Protein AF-A0A7G2JXM9-F1 (afdb_monomer_lite)

Secondary structure (DSSP, 8-state):
-HHHHS-HHIIIIIHHHHHHS-GGGHHHHGGGHHHHHHIIIIIHHHHHHHT--SHHHHHHHHHHHHHHHHHHHHHHHHIIIIIHHHHHHHHHHHHHHHHTHHHHH---HHHHHHHHHHHHHHHHHHHHHHHHHS-GGGTSSSSSSS-SS---

InterPro domains:
  IPR001734 Sodium/solute symporter [PF00474] (4-135)
  IPR001734 Sodium/solute symporter [PS50283] (1-152)
  IPR038377 Sodium/glucose symporter superfamily [G3DSA:1.20.1730.10] (1-135)

Radius of gyration: 21.11 Å; chains: 1; bounding box: 54×41×51 Å

Sequence (152 aa):
MALTSLSTEQLIGVNAVSYKGNFSVIAWTVPTVIPLCFLALYMLPKYLRNGYTTVPEFFESRFDRQTRLIMSTLFLVFYLFIVIPTALYTGAIAFNKIFNLETAFGLSYGAAITYTVIAIAVVGAIYAIFTGLMPSSHGIIKNGEKGGIGEI

Organism: NCBI:txid456482

Structure (mmCIF, N/CA/C/O backbone):
data_AF-A0A7G2JXM9-F1
#
_entry.id   AF-A0A7G2JXM9-F1
#
loop_
_atom_site.group_PDB
_atom_site.id
_atom_site.type_symbol
_atom_site.label_atom_id
_atom_site.label_alt_id
_atom_site.label_comp_id
_atom_site.label_asym_id
_atom_site.label_entity_id
_atom_site.label_seq_id
_atom_site.pdbx_PDB_ins_code
_atom_site.Cartn_x
_atom_site.Cartn_y
_atom_site.Cartn_z
_atom_site.occupancy
_atom_site.B_iso_or_equiv
_atom_site.auth_seq_id
_atom_site.auth_comp_id
_atom_site.auth_asym_id
_atom_site.auth_atom_id
_atom_site.pdbx_PDB_model_num
ATOM 1 N N . MET A 1 1 ? -9.448 -13.413 4.188 1.00 41.78 1 MET A N 1
ATOM 2 C CA . MET A 1 1 ? -8.422 -12.348 4.290 1.00 41.78 1 MET A CA 1
ATOM 3 C C . MET A 1 1 ? -7.009 -12.822 3.926 1.00 41.78 1 MET A C 1
ATOM 5 O O . MET A 1 1 ? -6.263 -12.014 3.400 1.00 41.78 1 MET A O 1
ATOM 9 N N . ALA A 1 2 ? -6.649 -14.103 4.114 1.00 30.98 2 ALA A N 1
ATOM 10 C CA . ALA A 1 2 ? -5.324 -14.628 3.739 1.00 30.98 2 ALA A CA 1
ATOM 11 C C . ALA A 1 2 ? -5.047 -14.665 2.215 1.00 30.98 2 ALA A C 1
ATOM 13 O O . ALA A 1 2 ? -3.917 -14.439 1.798 1.00 30.98 2 ALA A O 1
ATOM 14 N N . LEU A 1 3 ? -6.072 -14.884 1.375 1.00 30.11 3 LEU A N 1
ATOM 15 C CA . LEU A 1 3 ? -5.917 -14.871 -0.091 1.00 30.11 3 LEU A CA 1
ATOM 16 C C . LEU A 1 3 ? -5.751 -13.458 -0.684 1.00 30.11 3 LEU A C 1
ATOM 18 O O . LEU A 1 3 ? -5.246 -13.321 -1.788 1.00 30.11 3 LEU A O 1
ATOM 22 N N . THR A 1 4 ? -6.174 -12.414 0.037 1.00 45.34 4 THR A N 1
ATOM 23 C CA . THR A 1 4 ? -6.079 -11.006 -0.394 1.00 45.34 4 THR A CA 1
ATOM 24 C C . THR A 1 4 ? -4.880 -10.277 0.207 1.00 45.34 4 THR A C 1
ATOM 26 O O . THR A 1 4 ? -4.467 -9.255 -0.325 1.00 45.34 4 THR A O 1
ATOM 29 N N . SER A 1 5 ? -4.327 -10.763 1.325 1.00 51.78 5 SER A N 1
ATOM 30 C CA . SER A 1 5 ? -3.151 -10.155 1.963 1.00 51.78 5 SER A CA 1
ATOM 31 C C . SER A 1 5 ? -1.845 -10.490 1.243 1.00 51.78 5 SER A C 1
ATOM 33 O O . SER A 1 5 ? -0.904 -9.709 1.310 1.00 51.78 5 SER A O 1
ATOM 35 N N . LEU A 1 6 ? -1.799 -11.604 0.506 1.00 54.50 6 LEU A N 1
ATOM 36 C CA . LEU A 1 6 ? -0.730 -11.900 -0.449 1.00 54.50 6 LEU A CA 1
ATOM 37 C C . LEU A 1 6 ? -1.042 -11.218 -1.785 1.00 54.50 6 LEU A C 1
ATOM 39 O O . LEU A 1 6 ? -1.394 -11.863 -2.769 1.00 54.50 6 LEU A O 1
ATOM 43 N N . SER A 1 7 ? -0.953 -9.890 -1.802 1.00 66.88 7 SER A N 1
ATOM 44 C CA . SER A 1 7 ? -1.022 -9.133 -3.052 1.00 66.88 7 SER A CA 1
ATOM 45 C C . SER A 1 7 ? 0.159 -9.500 -3.961 1.00 66.88 7 SER A C 1
ATOM 47 O O . SER A 1 7 ? 1.234 -9.882 -3.486 1.00 66.88 7 SER A O 1
ATOM 49 N N . THR A 1 8 ? -0.011 -9.326 -5.273 1.00 58.66 8 THR A N 1
ATOM 50 C CA . THR A 1 8 ? 1.049 -9.389 -6.294 1.00 58.66 8 THR A CA 1
ATOM 51 C C . THR A 1 8 ? 2.292 -8.586 -5.877 1.00 58.66 8 THR A C 1
ATOM 53 O O . THR A 1 8 ? 3.419 -9.005 -6.135 1.00 58.66 8 THR A O 1
ATOM 56 N N . GLU A 1 9 ? 2.103 -7.489 -5.141 1.00 64.38 9 GLU A N 1
ATOM 57 C CA . GLU A 1 9 ? 3.173 -6.660 -4.571 1.00 64.38 9 GLU A CA 1
ATOM 58 C C . GLU A 1 9 ? 3.994 -7.398 -3.509 1.00 64.38 9 GLU A C 1
ATOM 60 O O . GLU A 1 9 ? 5.219 -7.305 -3.501 1.00 64.38 9 GLU A O 1
ATOM 65 N N . GLN A 1 10 ? 3.345 -8.156 -2.620 1.00 68.31 10 GLN A N 1
ATOM 66 C CA . GLN A 1 10 ? 4.057 -8.965 -1.635 1.00 68.31 10 GLN A CA 1
ATOM 67 C C . GLN A 1 10 ? 4.716 -10.172 -2.300 1.00 68.31 10 GLN A C 1
ATOM 69 O O . GLN A 1 10 ? 5.872 -10.472 -2.013 1.00 68.31 10 GLN A O 1
ATOM 74 N N . LEU A 1 11 ? 4.026 -10.822 -3.239 1.00 67.12 11 LEU A N 1
ATOM 75 C CA . LEU A 1 11 ? 4.558 -11.989 -3.936 1.00 67.12 11 LEU A CA 1
ATOM 76 C C . LEU A 1 11 ? 5.781 -11.651 -4.797 1.00 67.12 11 LEU A C 1
ATOM 78 O O . LEU A 1 11 ? 6.754 -12.391 -4.771 1.00 67.12 11 LEU A O 1
ATOM 82 N N . ILE A 1 12 ? 5.779 -10.557 -5.555 1.00 68.44 12 ILE A N 1
ATOM 83 C CA . ILE A 1 12 ? 6.920 -10.216 -6.420 1.00 68.44 12 ILE A CA 1
ATOM 84 C C . ILE A 1 12 ? 7.904 -9.289 -5.705 1.00 68.44 12 ILE A C 1
ATOM 86 O O . ILE A 1 12 ? 9.112 -9.460 -5.850 1.00 68.44 12 ILE A O 1
ATOM 90 N N . GLY A 1 13 ? 7.423 -8.335 -4.907 1.00 69.56 13 GLY A N 1
ATOM 91 C CA . GLY A 1 13 ? 8.260 -7.344 -4.232 1.00 69.56 13 GLY A CA 1
ATOM 92 C C . GLY A 1 13 ? 9.105 -7.939 -3.109 1.00 69.56 13 GLY A C 1
ATOM 93 O O . GLY A 1 13 ? 10.324 -7.773 -3.118 1.00 69.56 13 GLY A O 1
ATOM 94 N N . VAL A 1 14 ? 8.497 -8.688 -2.181 1.00 73.31 14 VAL A N 1
ATOM 95 C CA . VAL A 1 14 ? 9.230 -9.290 -1.049 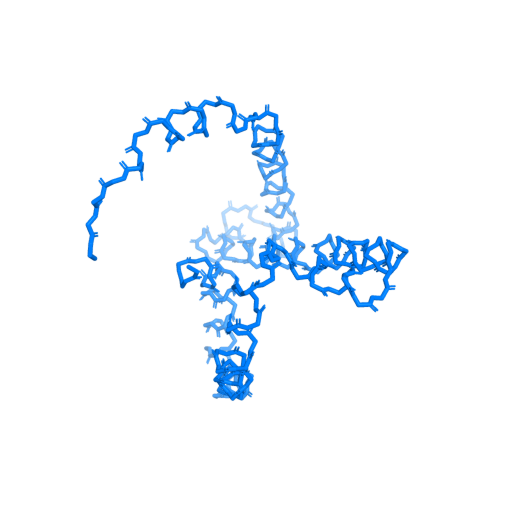1.00 73.31 14 VAL A CA 1
ATOM 96 C C . VAL A 1 14 ? 10.210 -10.353 -1.549 1.00 73.31 14 VAL A C 1
ATOM 98 O O . VAL A 1 14 ? 11.365 -10.347 -1.131 1.00 73.31 14 VAL A O 1
ATOM 101 N N . ASN A 1 15 ? 9.813 -11.188 -2.517 1.00 73.94 15 ASN A N 1
ATOM 102 C CA . ASN A 1 15 ? 10.714 -12.180 -3.114 1.00 73.94 15 ASN A CA 1
ATOM 103 C C . ASN A 1 15 ? 11.855 -11.536 -3.921 1.00 73.94 15 ASN A C 1
ATOM 105 O O . ASN A 1 15 ? 12.994 -11.990 -3.831 1.00 73.94 15 ASN A O 1
ATOM 109 N N . ALA A 1 16 ? 11.606 -10.450 -4.665 1.00 69.75 16 ALA A N 1
ATOM 110 C CA . ALA A 1 16 ? 12.670 -9.740 -5.381 1.00 69.75 16 ALA A CA 1
ATOM 111 C C . ALA A 1 16 ? 13.678 -9.076 -4.429 1.00 69.75 16 ALA A C 1
ATOM 113 O O . ALA A 1 16 ? 14.877 -9.068 -4.721 1.00 69.75 16 ALA A O 1
ATOM 114 N N . VAL A 1 17 ? 13.209 -8.533 -3.301 1.00 72.44 17 VAL A N 1
ATOM 115 C CA . VAL A 1 17 ? 14.069 -7.925 -2.274 1.00 72.44 17 VAL A CA 1
ATOM 116 C C . VAL A 1 17 ? 14.853 -8.994 -1.510 1.00 72.44 17 VAL A C 1
ATOM 118 O O . VAL A 1 17 ? 16.050 -8.811 -1.308 1.00 72.44 17 VAL A O 1
ATOM 121 N N . SER A 1 18 ? 14.247 -10.137 -1.176 1.00 72.12 18 SER A N 1
ATOM 122 C CA . SER A 1 18 ? 14.948 -11.288 -0.580 1.00 72.12 18 SER A CA 1
ATOM 123 C C . SER A 1 18 ? 15.958 -11.948 -1.513 1.00 72.12 18 SER A C 1
ATOM 125 O O . SER A 1 18 ? 16.939 -12.513 -1.048 1.00 72.12 18 SER A O 1
ATOM 127 N N . TYR A 1 19 ? 15.740 -11.898 -2.828 1.00 68.75 19 TYR A N 1
ATOM 128 C CA . TYR A 1 19 ? 16.690 -12.459 -3.790 1.00 68.75 19 TYR A CA 1
ATOM 129 C C . TYR A 1 19 ? 17.919 -11.559 -3.985 1.00 68.75 19 TYR A C 1
ATOM 131 O O . TYR A 1 19 ? 19.012 -12.044 -4.261 1.00 68.75 19 TYR A O 1
ATOM 139 N N . LYS A 1 20 ? 17.750 -10.235 -3.851 1.00 69.62 20 LYS A N 1
ATOM 140 C CA . LYS A 1 20 ? 18.847 -9.258 -3.969 1.00 69.62 20 LYS A CA 1
ATOM 141 C C . LYS A 1 20 ? 19.526 -8.914 -2.639 1.00 69.62 20 LYS A C 1
ATOM 143 O O . LYS A 1 20 ? 20.635 -8.389 -2.667 1.00 69.62 20 LYS A O 1
ATOM 148 N N . GLY A 1 21 ? 18.880 -9.152 -1.499 1.00 65.00 21 GLY A N 1
ATOM 149 C CA . GLY A 1 21 ? 19.350 -8.740 -0.177 1.00 65.00 21 GLY A CA 1
ATOM 150 C C . GLY A 1 21 ? 19.152 -9.807 0.901 1.00 65.00 21 GLY A C 1
ATOM 151 O O . GLY A 1 21 ? 18.392 -10.750 0.736 1.00 65.00 21 GLY A O 1
ATOM 152 N N . ASN A 1 22 ? 19.859 -9.637 2.023 1.00 69.62 22 ASN A N 1
ATOM 153 C CA . ASN A 1 22 ? 19.824 -10.521 3.194 1.00 69.62 22 ASN A CA 1
ATOM 154 C C . ASN A 1 22 ? 18.402 -10.736 3.762 1.00 69.62 22 ASN A C 1
ATOM 156 O O . ASN A 1 22 ? 17.471 -9.990 3.459 1.00 69.62 22 ASN A O 1
ATOM 160 N N . PHE A 1 23 ? 18.265 -11.683 4.700 1.00 72.56 23 PHE A N 1
ATOM 161 C CA . PHE A 1 23 ? 17.043 -11.992 5.470 1.00 72.56 23 PHE A CA 1
ATOM 162 C C . PHE A 1 23 ? 16.399 -10.805 6.238 1.00 72.56 23 PHE A C 1
ATOM 164 O O . PHE A 1 23 ? 15.410 -10.997 6.943 1.00 72.56 23 PHE A O 1
ATOM 171 N N . SER A 1 24 ? 16.883 -9.567 6.081 1.00 78.00 24 SER A N 1
ATOM 172 C CA . SER A 1 24 ? 16.339 -8.349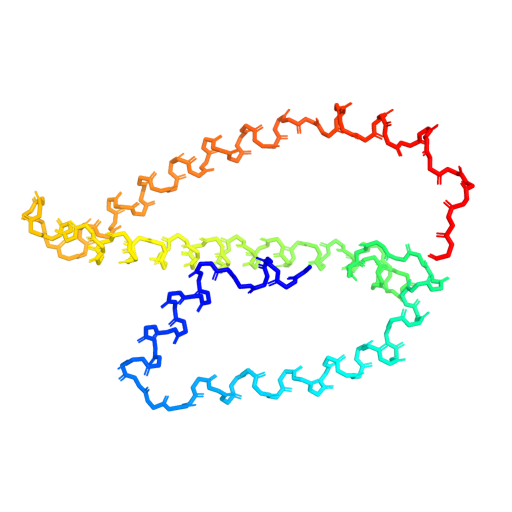 6.701 1.00 78.00 24 SER A CA 1
ATOM 173 C C . SER A 1 24 ? 14.852 -8.109 6.439 1.00 78.00 24 SER A C 1
ATOM 175 O O . SER A 1 24 ? 14.203 -7.487 7.273 1.00 78.00 24 SER A O 1
ATOM 177 N N . VAL A 1 25 ? 14.270 -8.599 5.337 1.00 75.69 25 VAL A N 1
ATOM 178 C CA . VAL A 1 25 ? 12.829 -8.393 5.079 1.00 75.69 25 VAL A CA 1
ATOM 179 C C . VAL A 1 25 ? 11.937 -9.092 6.116 1.00 75.69 25 VAL A C 1
ATOM 181 O O . VAL A 1 25 ? 10.822 -8.646 6.386 1.00 75.69 25 VAL A O 1
ATOM 184 N N . ILE A 1 26 ? 12.453 -10.144 6.763 1.00 80.44 26 ILE A N 1
ATOM 185 C CA . ILE A 1 26 ? 11.763 -10.872 7.835 1.00 80.44 26 ILE A CA 1
ATOM 186 C C . ILE A 1 26 ? 11.600 -9.991 9.085 1.00 80.44 26 ILE A C 1
ATOM 188 O O . ILE A 1 26 ? 10.628 -10.138 9.827 1.00 80.44 26 ILE A O 1
ATOM 192 N N . ALA A 1 27 ? 12.491 -9.014 9.289 1.00 82.12 27 ALA A N 1
ATOM 193 C CA . ALA A 1 27 ? 12.416 -8.090 10.418 1.00 82.12 27 ALA A CA 1
ATOM 194 C C . ALA A 1 27 ? 11.166 -7.195 10.381 1.00 82.12 27 ALA A C 1
ATOM 196 O O . ALA A 1 27 ? 10.766 -6.689 11.421 1.00 82.12 27 ALA A O 1
ATOM 197 N N . TRP A 1 28 ? 10.522 -7.019 9.221 1.00 74.44 28 TRP A N 1
ATOM 198 C CA . TRP A 1 28 ? 9.248 -6.299 9.115 1.00 74.44 28 TRP A CA 1
ATOM 199 C C . TRP A 1 28 ? 8.039 -7.215 9.368 1.00 74.44 28 TRP A C 1
ATOM 201 O O . TRP A 1 28 ? 7.026 -6.796 9.928 1.00 74.44 28 TRP A O 1
ATOM 211 N N . THR A 1 29 ? 8.115 -8.482 8.962 1.00 79.31 29 THR A N 1
ATOM 212 C CA . THR A 1 29 ? 6.958 -9.392 8.971 1.00 79.31 29 THR A CA 1
ATOM 213 C C . THR A 1 29 ? 6.757 -10.069 10.325 1.00 79.31 29 THR A C 1
ATOM 215 O O . THR A 1 29 ? 5.632 -10.116 10.821 1.00 79.31 29 THR A O 1
ATOM 218 N N . VAL A 1 30 ? 7.833 -10.522 10.971 1.00 86.06 30 VAL A N 1
ATOM 219 C CA . VAL A 1 30 ? 7.785 -11.225 12.267 1.00 86.06 30 VAL A CA 1
ATOM 220 C C . VAL A 1 30 ? 7.208 -10.381 13.410 1.00 86.06 30 VAL A C 1
ATOM 222 O O . VAL A 1 30 ? 6.331 -10.887 14.115 1.00 86.06 30 VAL A O 1
ATOM 225 N N . PRO A 1 31 ? 7.597 -9.106 13.614 1.00 89.06 31 PRO A N 1
ATOM 226 C CA . PRO A 1 31 ? 7.035 -8.327 14.716 1.00 89.06 31 PRO A CA 1
ATOM 227 C C . PRO A 1 31 ? 5.541 -8.020 14.547 1.00 89.06 31 PRO A C 1
ATOM 229 O O . PRO A 1 31 ? 4.885 -7.723 15.540 1.00 89.06 31 PRO A O 1
ATOM 232 N N . THR A 1 32 ? 4.972 -8.154 13.341 1.00 84.50 32 THR A N 1
ATOM 233 C CA . THR A 1 32 ? 3.531 -7.956 13.083 1.00 84.50 32 THR A CA 1
ATOM 234 C C . THR A 1 32 ? 2.648 -9.008 13.778 1.00 84.50 32 THR A C 1
ATOM 236 O O . THR A 1 32 ? 1.464 -8.767 14.013 1.00 84.50 32 THR A O 1
ATOM 239 N N . VAL A 1 33 ? 3.204 -10.154 14.190 1.00 88.31 33 VAL A N 1
ATOM 240 C CA . VAL A 1 33 ? 2.449 -11.205 14.900 1.00 88.31 33 VAL A CA 1
ATOM 241 C C . VAL A 1 33 ? 1.990 -10.740 16.288 1.00 88.31 33 VAL A C 1
ATOM 243 O O . VAL A 1 33 ? 0.875 -11.039 16.708 1.00 88.31 33 VAL A O 1
ATOM 246 N N . ILE A 1 34 ? 2.812 -9.959 16.991 1.00 89.56 34 ILE A N 1
ATOM 247 C CA . ILE A 1 34 ? 2.525 -9.481 18.352 1.00 89.56 34 ILE A CA 1
ATOM 248 C C . ILE A 1 34 ? 1.264 -8.590 18.402 1.00 89.56 34 ILE A C 1
ATOM 250 O O . ILE A 1 34 ? 0.346 -8.910 19.164 1.00 89.56 34 ILE A O 1
ATOM 254 N N . PRO A 1 35 ? 1.146 -7.508 17.601 1.00 88.56 35 PRO A N 1
ATOM 255 C CA . PRO A 1 35 ? -0.067 -6.701 17.573 1.00 88.56 35 PRO A CA 1
ATOM 256 C C . PRO A 1 35 ? -1.266 -7.480 17.026 1.00 88.56 35 PRO A C 1
ATOM 258 O O . PRO A 1 35 ? -2.382 -7.203 17.452 1.00 88.56 35 PRO A O 1
ATOM 261 N N . LEU A 1 36 ? -1.069 -8.475 16.152 1.00 86.69 36 LEU A N 1
ATOM 262 C CA . LEU A 1 36 ? -2.156 -9.332 15.674 1.00 86.69 36 LEU A CA 1
ATOM 263 C C . LEU A 1 36 ? -2.749 -10.187 16.804 1.00 86.69 36 LEU A C 1
ATOM 265 O O . LEU A 1 36 ? -3.970 -10.264 16.934 1.00 86.69 36 LEU A O 1
ATOM 269 N N . CYS A 1 37 ? -1.908 -10.773 17.659 1.00 90.06 37 CYS A N 1
ATOM 270 C CA . CYS A 1 37 ? -2.363 -11.502 18.845 1.00 90.06 37 CYS A CA 1
ATOM 271 C C . CYS A 1 37 ? -3.129 -10.585 19.811 1.00 90.06 37 CYS A C 1
ATOM 273 O O . CYS A 1 37 ? -4.191 -10.953 20.313 1.00 90.06 37 CYS A O 1
ATOM 275 N N . PHE A 1 38 ? -2.631 -9.365 20.033 1.00 89.88 38 PHE A N 1
ATOM 276 C CA . PHE A 1 38 ? -3.316 -8.377 20.870 1.00 89.88 38 PHE A CA 1
ATOM 277 C C . PHE A 1 38 ? -4.668 -7.948 20.274 1.00 89.88 38 PHE A C 1
ATOM 279 O O . PHE A 1 38 ? -5.684 -7.906 20.973 1.00 89.88 38 PHE A O 1
ATOM 286 N N . LEU A 1 39 ? -4.694 -7.682 18.967 1.00 85.56 39 LEU A N 1
ATOM 287 C CA . LEU A 1 39 ? -5.893 -7.355 18.202 1.00 85.56 39 LEU A CA 1
ATOM 288 C C . LEU A 1 39 ? -6.947 -8.465 18.323 1.00 85.56 39 LEU A C 1
ATOM 290 O O . LEU A 1 39 ? -8.113 -8.179 18.598 1.00 85.56 39 LEU A O 1
ATOM 294 N N . ALA A 1 40 ? -6.529 -9.721 18.160 1.00 85.31 40 ALA A N 1
ATOM 295 C CA . ALA A 1 40 ? -7.404 -10.885 18.222 1.00 85.31 40 ALA A CA 1
ATOM 296 C C . ALA A 1 40 ? -8.012 -11.102 19.616 1.00 85.31 40 ALA A C 1
ATOM 298 O O . ALA A 1 40 ? -9.181 -11.460 19.715 1.00 85.31 40 ALA A O 1
ATOM 299 N N . LEU A 1 41 ? -7.260 -10.861 20.694 1.00 86.25 41 LEU A N 1
ATOM 300 C CA . LEU A 1 41 ? -7.753 -11.089 22.057 1.00 86.25 41 LEU A CA 1
ATOM 301 C C . LEU A 1 41 ? -8.582 -9.921 22.605 1.00 86.25 41 LEU A C 1
ATOM 303 O O . LEU A 1 41 ? -9.579 -10.152 23.285 1.00 86.25 41 LEU A O 1
ATOM 307 N N . TYR A 1 42 ? -8.193 -8.673 22.331 1.00 82.62 42 TYR A N 1
ATOM 308 C CA . TYR A 1 42 ? -8.831 -7.500 22.942 1.00 82.62 42 TYR A CA 1
ATOM 309 C C . TYR A 1 42 ? -9.774 -6.759 21.992 1.00 82.62 42 TYR A C 1
ATOM 311 O O . TYR A 1 42 ? -10.858 -6.319 22.386 1.00 82.62 42 TYR A O 1
ATOM 319 N N . MET A 1 43 ? -9.376 -6.609 20.728 1.00 77.38 43 MET A N 1
ATOM 320 C CA . MET A 1 43 ? -10.128 -5.807 19.766 1.00 77.38 43 MET A CA 1
ATOM 321 C C . MET A 1 43 ? -11.275 -6.606 19.144 1.00 77.38 43 MET A C 1
ATOM 323 O O . MET A 1 43 ? -12.373 -6.072 19.023 1.00 77.38 43 MET A O 1
ATOM 327 N N . LEU A 1 44 ? -11.073 -7.894 18.850 1.00 79.44 44 LEU A N 1
ATOM 328 C CA . LEU A 1 44 ? -12.099 -8.781 18.290 1.00 79.44 44 LEU A CA 1
ATOM 329 C C . LEU A 1 44 ? -13.394 -8.868 19.131 1.00 79.44 44 LEU A C 1
ATOM 331 O O . LEU A 1 44 ? -14.461 -8.607 18.568 1.00 79.44 44 LEU A O 1
ATOM 335 N N . PRO A 1 45 ? -13.365 -9.147 20.456 1.00 77.31 45 PRO A N 1
ATOM 336 C CA . PRO A 1 45 ? -14.598 -9.210 21.248 1.00 77.31 45 PRO A CA 1
ATOM 337 C C . PRO A 1 45 ? -15.311 -7.854 21.329 1.00 77.31 45 PRO A C 1
ATOM 339 O O . PRO A 1 45 ? -16.537 -7.794 21.422 1.00 77.31 45 PRO A O 1
ATOM 342 N N . LYS A 1 46 ? -14.562 -6.747 21.259 1.00 72.38 46 LYS A N 1
ATOM 343 C CA . LYS A 1 46 ? -15.115 -5.389 21.287 1.00 72.38 46 LYS A CA 1
ATOM 344 C C . LYS A 1 46 ? -15.714 -4.968 19.941 1.00 72.38 46 LYS A C 1
ATOM 346 O O . LYS A 1 46 ? -16.741 -4.295 19.933 1.00 72.38 46 LYS A O 1
ATOM 351 N N . TYR A 1 47 ? -15.102 -5.372 18.827 1.00 69.44 47 TYR A N 1
ATOM 352 C CA . TYR A 1 47 ? -15.606 -5.118 17.474 1.00 69.44 47 TYR A CA 1
ATOM 353 C C . TYR A 1 47 ? -16.944 -5.821 17.241 1.00 69.44 47 TYR A C 1
ATOM 355 O O . TYR A 1 47 ? -17.892 -5.190 16.780 1.00 69.44 47 TYR A O 1
ATOM 363 N N . LEU A 1 48 ? -17.044 -7.092 17.641 1.00 70.44 48 LEU A N 1
ATOM 364 C CA . LEU A 1 48 ? -18.261 -7.888 17.464 1.00 70.44 48 LEU A CA 1
ATOM 365 C C . LEU A 1 48 ? -19.418 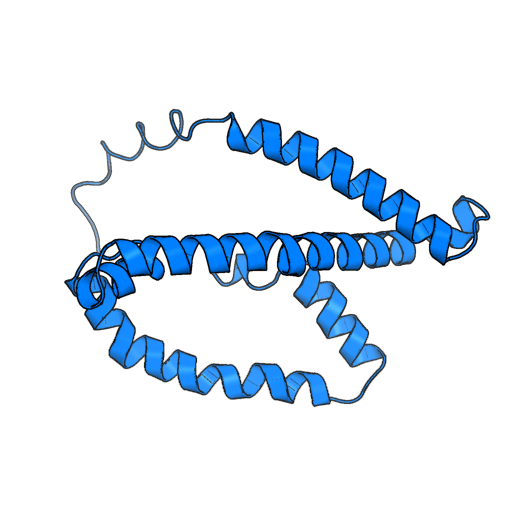-7.413 18.354 1.00 70.44 48 LEU A C 1
ATOM 367 O O . LEU A 1 48 ? -20.563 -7.426 17.917 1.00 70.44 48 LEU A O 1
ATOM 371 N N . ARG A 1 49 ? -19.145 -6.942 19.579 1.00 68.38 49 ARG A N 1
ATOM 372 C CA . ARG A 1 49 ? -20.202 -6.485 20.501 1.00 68.38 49 ARG A CA 1
ATOM 373 C C . ARG A 1 49 ? -20.847 -5.157 20.093 1.00 68.38 49 ARG A C 1
ATOM 375 O O . ARG A 1 49 ? -21.990 -4.906 20.456 1.00 68.38 49 ARG A O 1
ATOM 382 N N . ASN A 1 50 ? -20.117 -4.313 19.367 1.00 65.56 50 ASN A N 1
ATOM 383 C CA . ASN A 1 50 ? -20.568 -2.973 18.994 1.00 65.56 50 ASN A CA 1
ATOM 384 C C . ASN A 1 50 ? -20.968 -2.848 17.508 1.00 65.56 50 ASN A C 1
ATOM 386 O O . ASN A 1 50 ? -21.408 -1.777 17.103 1.00 65.56 50 ASN A O 1
ATOM 390 N N . GLY A 1 51 ? -20.827 -3.911 16.704 1.00 62.19 51 GLY A N 1
ATOM 391 C CA . GLY A 1 51 ? -21.329 -3.961 15.324 1.00 62.19 51 GLY A CA 1
ATOM 392 C C . GLY A 1 51 ? -20.636 -3.021 14.330 1.00 62.19 51 GLY A C 1
ATOM 393 O O . GLY A 1 51 ? -21.236 -2.674 13.319 1.00 62.19 51 GLY A O 1
ATOM 394 N N . TYR A 1 52 ? -19.400 -2.586 14.595 1.00 63.19 52 TYR A N 1
ATOM 395 C CA . TYR A 1 52 ? -18.677 -1.704 13.672 1.00 63.19 52 TYR A CA 1
ATOM 396 C C . TYR A 1 52 ? -18.274 -2.457 12.407 1.00 63.19 52 TYR A C 1
ATOM 398 O O . TYR A 1 52 ? -17.617 -3.499 12.479 1.00 63.19 52 TYR A O 1
ATOM 406 N N . THR A 1 53 ? -18.608 -1.896 11.248 1.00 59.19 53 THR A N 1
ATOM 407 C CA . THR A 1 53 ? -18.364 -2.537 9.951 1.00 59.19 53 THR A CA 1
ATOM 408 C C . THR A 1 53 ? -17.034 -2.077 9.348 1.00 59.19 53 THR A C 1
ATOM 410 O O . THR A 1 53 ? -16.463 -2.754 8.494 1.00 59.19 53 THR A O 1
ATOM 413 N N . THR A 1 54 ? -16.494 -0.940 9.806 1.00 67.94 54 THR A N 1
ATOM 414 C CA . THR A 1 54 ? -15.231 -0.380 9.304 1.00 67.94 54 THR A CA 1
ATOM 415 C C . THR A 1 54 ? -14.359 0.231 10.412 1.00 67.94 54 THR A C 1
ATOM 417 O O . THR A 1 54 ? -14.852 0.690 11.441 1.00 67.94 54 THR A O 1
ATOM 420 N N . VAL A 1 55 ? -13.033 0.269 10.205 1.00 68.12 55 VAL A N 1
ATOM 421 C CA . VAL A 1 55 ? -12.078 0.882 11.156 1.00 68.12 55 VAL A CA 1
ATOM 422 C C . VAL A 1 55 ? -12.419 2.353 11.460 1.00 68.12 55 VAL A C 1
ATOM 424 O O . VAL A 1 55 ? -12.406 2.719 12.633 1.00 68.12 55 VAL A O 1
ATOM 427 N N . PRO A 1 56 ? -12.785 3.208 10.483 1.00 63.53 56 PRO A N 1
ATOM 428 C CA . PRO A 1 56 ? -13.182 4.590 10.769 1.00 63.53 56 PRO A CA 1
ATOM 429 C C . PRO A 1 56 ? -14.442 4.706 11.641 1.00 63.53 56 PRO A C 1
ATOM 431 O O . PRO A 1 56 ? -14.551 5.637 12.435 1.00 63.53 56 PRO A O 1
ATOM 434 N N . GLU A 1 57 ? -15.370 3.756 11.535 1.00 62.66 57 GLU A N 1
ATOM 435 C CA . GLU A 1 57 ? -16.626 3.716 12.300 1.00 62.66 57 GLU A CA 1
ATOM 436 C C . GLU A 1 57 ? -16.390 3.365 13.780 1.00 62.66 57 GLU A C 1
ATOM 438 O O . GLU A 1 57 ? -17.021 3.934 14.673 1.00 62.66 57 GLU A O 1
ATOM 443 N N . PHE A 1 58 ? -15.385 2.526 14.062 1.00 65.69 58 PHE A N 1
ATOM 444 C CA . PHE A 1 58 ? -14.897 2.300 15.427 1.00 65.69 58 PHE A CA 1
ATOM 445 C C . PHE A 1 58 ? -14.372 3.594 16.076 1.00 65.69 58 PHE A C 1
ATOM 447 O O . PHE A 1 58 ? -14.601 3.831 17.265 1.00 65.69 58 PHE A O 1
ATOM 454 N N . PHE A 1 59 ? -13.692 4.453 15.309 1.00 60.56 59 PHE A N 1
ATOM 455 C CA . PHE A 1 59 ? -13.223 5.752 15.803 1.00 60.56 59 PHE A CA 1
ATOM 456 C C . PHE A 1 59 ? -14.354 6.790 15.910 1.00 60.56 59 PHE A C 1
ATOM 458 O O . PHE A 1 59 ? -14.337 7.596 16.843 1.00 60.56 59 PHE A O 1
ATOM 465 N N . GLU A 1 60 ? -15.361 6.751 15.029 1.00 64.38 60 GLU A N 1
ATOM 466 C CA . GLU A 1 60 ? -16.522 7.659 15.060 1.00 64.38 60 GLU A CA 1
ATOM 467 C C . GLU A 1 60 ? -17.305 7.555 16.373 1.00 64.38 60 GLU A C 1
ATOM 469 O O . GLU A 1 60 ? -17.626 8.572 16.987 1.00 64.38 60 GLU A O 1
ATOM 474 N N . SER A 1 61 ? -17.530 6.333 16.862 1.00 62.66 61 SER A N 1
ATOM 475 C CA . SER A 1 61 ? -18.232 6.089 18.127 1.00 62.66 61 SER A CA 1
ATOM 476 C C . SER A 1 61 ? -17.549 6.719 19.352 1.00 62.66 61 SER A C 1
ATOM 478 O O . SER A 1 61 ? -18.179 6.818 20.410 1.00 62.66 61 SER A O 1
ATOM 480 N N . ARG A 1 62 ? -16.266 7.087 19.250 1.00 66.25 62 ARG A N 1
ATOM 481 C CA . ARG A 1 62 ? -15.466 7.626 20.357 1.00 66.25 62 ARG A CA 1
ATOM 482 C C . ARG A 1 62 ? -15.103 9.105 20.180 1.00 66.25 62 ARG A C 1
ATOM 484 O O . ARG A 1 62 ? -14.918 9.770 21.194 1.00 66.25 62 ARG A O 1
ATOM 491 N N . PHE A 1 63 ? -14.983 9.599 18.944 1.00 63.84 63 PHE A N 1
ATOM 492 C CA . PHE A 1 63 ? -14.340 10.886 18.631 1.00 63.84 63 PHE A CA 1
ATOM 493 C C . PHE A 1 63 ? -15.114 11.800 17.666 1.00 63.84 63 PHE A C 1
ATOM 495 O O . PHE A 1 63 ? -14.540 12.788 17.211 1.00 63.84 63 PHE A O 1
ATOM 502 N N . ASP A 1 64 ? -16.395 11.533 17.388 1.00 72.06 64 ASP A N 1
ATOM 503 C CA . ASP A 1 64 ? -17.282 12.412 16.601 1.00 72.06 64 ASP A CA 1
ATOM 504 C C . ASP A 1 64 ? -17.149 12.288 15.061 1.00 72.06 64 ASP A C 1
ATOM 506 O O . ASP A 1 64 ? -16.177 11.754 14.508 1.00 72.06 64 ASP A O 1
ATOM 510 N N . ARG A 1 65 ? -18.155 12.794 14.338 1.00 71.12 65 ARG A N 1
ATOM 511 C CA . ARG A 1 65 ? -18.328 12.647 12.878 1.00 71.12 65 ARG A CA 1
ATOM 512 C C . ARG A 1 65 ? -17.278 13.408 12.062 1.00 71.12 65 ARG A C 1
ATOM 514 O O . ARG A 1 65 ? -16.955 12.997 10.946 1.00 71.12 65 ARG A O 1
ATOM 521 N N . GLN A 1 66 ? -16.717 14.482 12.618 1.00 76.00 66 GLN A N 1
ATOM 522 C CA . GLN A 1 66 ? -15.613 15.237 12.008 1.00 76.00 66 GLN A CA 1
ATOM 523 C C . GLN A 1 66 ? -14.334 14.392 11.923 1.00 76.00 66 GLN A C 1
ATOM 525 O O . GLN A 1 66 ? -13.698 14.324 10.871 1.00 76.00 66 GLN A O 1
ATOM 530 N N . THR A 1 67 ? -14.008 13.654 12.988 1.00 77.62 67 THR A N 1
ATOM 531 C CA . THR A 1 67 ? -12.828 12.779 13.031 1.00 77.62 67 THR A CA 1
ATOM 532 C C . THR A 1 67 ? -12.932 11.649 12.009 1.00 77.62 67 THR A C 1
ATOM 534 O O . THR A 1 67 ? -11.948 11.329 11.340 1.00 77.62 67 THR A O 1
ATOM 537 N N . ARG A 1 68 ? -14.135 11.096 11.794 1.00 77.25 68 ARG A N 1
ATOM 538 C CA . ARG A 1 68 ? -14.373 10.100 10.737 1.00 77.25 68 ARG A CA 1
ATOM 539 C C . ARG A 1 68 ? -14.048 10.638 9.345 1.00 77.25 68 ARG A C 1
ATOM 541 O O . ARG A 1 68 ? -13.417 9.934 8.561 1.00 77.25 68 ARG A O 1
ATOM 548 N N . LEU A 1 69 ? -14.486 11.857 9.023 1.00 80.12 69 LEU A N 1
ATOM 549 C CA . LEU A 1 69 ? -14.253 12.456 7.704 1.00 80.12 69 LEU A CA 1
ATOM 550 C C . LEU A 1 69 ? -12.765 12.717 7.464 1.00 80.12 69 LEU A C 1
ATOM 552 O O . LEU A 1 69 ? -12.261 12.404 6.385 1.00 80.12 69 LEU A O 1
ATOM 556 N N . ILE A 1 70 ? -12.054 13.214 8.479 1.00 85.19 70 ILE A N 1
ATOM 557 C CA . ILE A 1 70 ? -10.603 13.426 8.410 1.00 85.19 70 ILE A CA 1
ATOM 558 C C . ILE A 1 70 ? -9.884 12.091 8.195 1.00 85.19 70 ILE A C 1
ATOM 560 O O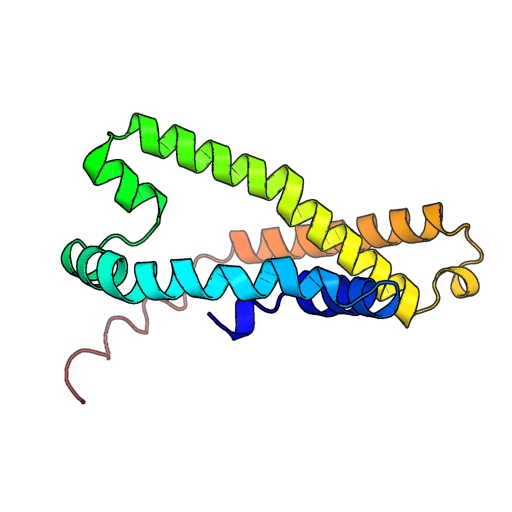 . ILE A 1 70 ? -9.073 11.980 7.279 1.00 85.19 70 ILE A O 1
ATOM 564 N N . MET A 1 71 ? -10.227 11.059 8.972 1.00 81.88 71 MET A N 1
ATOM 565 C CA . MET A 1 71 ? -9.622 9.731 8.833 1.00 81.88 71 MET A CA 1
ATOM 566 C C . MET A 1 71 ? -9.910 9.126 7.460 1.00 81.88 71 MET A C 1
ATOM 568 O O . MET A 1 71 ? -8.982 8.720 6.770 1.00 81.88 71 MET A O 1
ATOM 572 N N . SER A 1 72 ? -11.169 9.118 7.016 1.00 82.19 72 SER A N 1
ATOM 573 C CA . SER A 1 72 ? -11.542 8.587 5.700 1.00 82.19 72 SER A CA 1
ATOM 574 C C . SER A 1 72 ? -10.827 9.313 4.559 1.00 82.19 72 SER A C 1
ATOM 576 O O . SER A 1 72 ? -10.395 8.668 3.607 1.00 82.19 72 SER A O 1
ATOM 578 N N . THR A 1 73 ? -10.678 10.636 4.655 1.00 85.81 73 THR A N 1
ATOM 579 C CA . THR A 1 73 ? -9.960 11.432 3.650 1.00 85.81 73 THR A CA 1
ATOM 580 C C . THR A 1 73 ? -8.470 11.105 3.664 1.00 85.81 73 THR A C 1
ATOM 582 O O . THR A 1 73 ? -7.885 10.880 2.608 1.00 85.81 73 THR A O 1
ATOM 585 N N . LEU A 1 74 ? -7.862 11.003 4.848 1.00 87.12 74 LEU A N 1
ATOM 586 C CA . LEU A 1 74 ? -6.455 10.635 5.008 1.00 87.12 74 LEU A CA 1
ATOM 587 C C . LEU A 1 74 ? -6.172 9.248 4.425 1.00 87.12 74 LEU A C 1
ATOM 589 O O . LEU A 1 74 ? -5.217 9.089 3.667 1.00 87.12 74 LEU A O 1
ATOM 593 N N . PHE A 1 75 ? -7.023 8.262 4.721 1.00 84.19 75 PHE A N 1
ATOM 594 C CA . PHE A 1 75 ? -6.915 6.931 4.131 1.00 84.19 75 PHE A CA 1
ATOM 595 C C . PHE A 1 75 ? -7.055 6.993 2.611 1.00 84.19 75 PHE A C 1
ATOM 597 O O . PHE A 1 75 ? -6.220 6.432 1.911 1.00 84.19 75 PHE A O 1
ATOM 604 N N . LEU A 1 76 ? -8.046 7.709 2.080 1.00 86.50 76 LEU A N 1
ATOM 605 C CA . LEU A 1 76 ? -8.243 7.815 0.633 1.00 86.50 76 LEU A CA 1
ATOM 606 C C . LEU A 1 76 ? -7.024 8.422 -0.078 1.00 86.50 76 LEU A C 1
ATOM 608 O O . LEU A 1 76 ? -6.567 7.881 -1.084 1.00 86.50 76 LEU A O 1
ATOM 612 N N . VAL A 1 77 ? -6.452 9.492 0.477 1.00 91.12 77 VAL A N 1
ATOM 613 C CA . VAL A 1 77 ? -5.213 10.104 -0.027 1.00 91.12 77 VAL A CA 1
ATOM 614 C C . VAL A 1 77 ? -4.060 9.100 0.035 1.00 91.12 77 VAL A C 1
ATOM 616 O O . VAL A 1 77 ? -3.355 8.907 -0.952 1.00 91.12 77 VAL A O 1
ATOM 619 N N . PHE A 1 78 ? -3.893 8.395 1.153 1.00 87.69 78 PHE A N 1
ATOM 620 C CA . PHE A 1 78 ? -2.853 7.375 1.301 1.00 87.69 78 PHE A CA 1
ATOM 621 C C . PHE A 1 78 ? -2.979 6.261 0.250 1.00 87.69 78 PHE A C 1
ATOM 623 O O . PHE A 1 78 ? -1.995 5.882 -0.386 1.00 87.69 78 PHE A O 1
ATOM 630 N N . TYR A 1 79 ? -4.194 5.767 0.009 1.00 83.00 79 TYR A N 1
ATOM 631 C CA . TYR A 1 79 ? -4.447 4.771 -1.030 1.00 83.00 79 TYR A CA 1
ATOM 632 C C . TYR A 1 79 ? -4.099 5.300 -2.425 1.00 83.00 79 TYR A C 1
ATOM 634 O O . TYR A 1 79 ? -3.443 4.595 -3.194 1.00 83.00 79 TYR A O 1
ATOM 642 N N . LEU A 1 80 ? -4.480 6.542 -2.731 1.00 87.38 80 LEU A N 1
ATOM 643 C CA . LEU A 1 80 ? -4.237 7.158 -4.034 1.00 87.38 80 LEU A CA 1
ATOM 644 C C . LEU A 1 80 ? -2.745 7.368 -4.324 1.00 87.38 80 LEU A C 1
ATOM 646 O O . LEU A 1 80 ? -2.300 7.100 -5.436 1.00 87.38 80 LEU A O 1
ATOM 650 N N . PHE A 1 81 ? -1.974 7.836 -3.340 1.00 90.44 81 PHE A N 1
ATOM 651 C CA . PHE A 1 81 ? -0.573 8.221 -3.543 1.00 90.44 81 PHE A CA 1
ATOM 652 C C . PHE A 1 81 ? 0.440 7.116 -3.259 1.00 90.44 81 PHE A C 1
ATOM 654 O O . PHE A 1 81 ? 1.573 7.213 -3.723 1.00 90.44 81 PHE A O 1
ATOM 661 N N . ILE A 1 82 ? 0.073 6.090 -2.491 1.00 86.44 82 ILE A N 1
ATOM 662 C CA . ILE A 1 82 ? 1.018 5.046 -2.080 1.00 86.44 82 ILE A CA 1
ATOM 663 C C . ILE A 1 82 ? 0.589 3.701 -2.639 1.00 86.44 82 ILE A C 1
ATOM 665 O O . ILE A 1 82 ? 1.347 3.099 -3.394 1.00 86.44 82 ILE A O 1
ATOM 669 N N . VAL A 1 83 ? -0.622 3.238 -2.322 1.00 82.81 83 VAL A N 1
ATOM 670 C CA . VAL A 1 83 ? -1.043 1.866 -2.656 1.00 82.81 83 VAL A CA 1
ATOM 671 C C . VAL A 1 83 ? -1.183 1.684 -4.168 1.00 82.81 83 VAL A C 1
ATOM 673 O O . VAL A 1 83 ? -0.517 0.832 -4.746 1.00 82.81 83 VAL A O 1
ATOM 676 N N . ILE A 1 84 ? -1.974 2.529 -4.833 1.00 86.62 84 ILE A N 1
ATOM 677 C CA . ILE A 1 84 ? -2.216 2.428 -6.281 1.00 86.62 84 ILE A CA 1
ATOM 678 C C . ILE A 1 84 ? -0.921 2.529 -7.117 1.00 86.62 84 ILE A C 1
ATOM 680 O O . ILE A 1 84 ? -0.685 1.647 -7.947 1.00 86.62 84 ILE A O 1
ATOM 684 N N . PRO A 1 85 ? -0.053 3.548 -6.945 1.00 85.69 85 PRO A N 1
ATOM 685 C CA . PRO A 1 85 ? 1.156 3.659 -7.758 1.00 85.69 85 PRO A CA 1
ATOM 686 C C . PRO A 1 85 ? 2.185 2.571 -7.441 1.00 85.69 85 PRO A C 1
ATOM 688 O O . PRO A 1 85 ? 2.856 2.097 -8.358 1.00 85.69 85 PRO A O 1
ATOM 691 N N . THR A 1 86 ? 2.289 2.122 -6.184 1.00 83.75 86 THR A N 1
ATOM 692 C CA . THR A 1 86 ? 3.181 1.005 -5.825 1.00 83.75 86 THR A CA 1
ATOM 693 C C . THR A 1 86 ? 2.717 -0.299 -6.482 1.00 83.75 86 THR A C 1
ATOM 695 O O . THR A 1 86 ? 3.546 -1.025 -7.043 1.00 83.75 86 THR A O 1
ATOM 698 N N . ALA A 1 87 ? 1.406 -0.557 -6.515 1.00 82.81 87 ALA A N 1
ATOM 699 C CA . ALA A 1 87 ? 0.819 -1.696 -7.222 1.00 82.81 87 ALA A CA 1
ATOM 700 C C . ALA A 1 87 ? 1.146 -1.667 -8.720 1.00 82.81 87 ALA A C 1
ATOM 702 O O . ALA A 1 87 ? 1.644 -2.643 -9.283 1.00 82.81 87 ALA A O 1
ATOM 703 N N . LEU A 1 88 ? 0.914 -0.519 -9.363 1.00 83.69 88 LEU A N 1
ATOM 704 C CA . LEU A 1 88 ? 1.166 -0.332 -10.793 1.00 83.69 88 LEU A CA 1
ATOM 705 C C . LEU A 1 88 ? 2.650 -0.496 -11.141 1.00 83.69 88 LEU A C 1
ATOM 707 O O . LEU A 1 88 ? 2.988 -1.164 -12.119 1.00 83.69 88 LEU A O 1
ATOM 711 N N . TYR A 1 89 ? 3.543 0.077 -10.333 1.00 83.38 89 TYR A N 1
ATOM 712 C CA . TYR A 1 89 ? 4.984 0.020 -10.569 1.00 83.38 89 TYR A CA 1
ATOM 713 C C . TYR A 1 89 ? 5.549 -1.394 -10.402 1.00 83.38 89 TYR A C 1
ATOM 715 O O . TYR A 1 89 ? 6.281 -1.887 -11.265 1.00 83.38 89 TYR A O 1
ATOM 723 N N . THR A 1 90 ? 5.187 -2.076 -9.314 1.00 81.25 90 THR A N 1
ATOM 724 C CA . THR A 1 90 ? 5.630 -3.457 -9.074 1.00 81.25 90 THR A CA 1
ATOM 725 C C . THR A 1 90 ? 5.077 -4.415 -10.132 1.00 81.25 90 THR A C 1
ATOM 727 O O . THR A 1 90 ? 5.821 -5.273 -10.617 1.00 81.25 90 THR A O 1
ATOM 730 N N . GLY A 1 91 ? 3.828 -4.214 -10.569 1.00 78.12 91 GLY A N 1
ATOM 731 C CA . GLY A 1 91 ? 3.235 -4.929 -11.698 1.00 78.12 91 GLY A CA 1
ATOM 732 C C . GLY A 1 91 ? 4.006 -4.714 -13.002 1.00 78.12 91 GLY A C 1
ATOM 733 O O . GLY A 1 91 ? 4.366 -5.684 -13.667 1.00 78.12 91 GLY A O 1
ATOM 734 N N . ALA A 1 92 ? 4.345 -3.468 -13.344 1.00 80.69 92 ALA A N 1
ATOM 735 C CA . ALA A 1 92 ? 5.100 -3.165 -14.560 1.00 80.69 92 ALA A CA 1
ATOM 736 C C . ALA A 1 92 ? 6.500 -3.805 -14.575 1.00 80.69 92 ALA A C 1
ATOM 738 O O . ALA A 1 92 ? 6.917 -4.333 -15.607 1.00 80.69 92 ALA A O 1
ATOM 739 N N . ILE A 1 93 ? 7.205 -3.831 -13.437 1.00 79.88 93 ILE A N 1
ATOM 740 C CA . ILE A 1 93 ? 8.490 -4.544 -13.314 1.00 79.88 93 ILE A CA 1
ATOM 741 C C . ILE A 1 93 ? 8.303 -6.048 -13.523 1.00 79.88 93 ILE A C 1
ATOM 743 O O . ILE A 1 93 ? 9.114 -6.677 -14.203 1.00 79.88 93 ILE A O 1
ATOM 747 N N . ALA A 1 94 ? 7.257 -6.639 -12.942 1.00 78.75 94 ALA A N 1
ATOM 748 C CA . ALA A 1 94 ? 6.975 -8.062 -13.100 1.00 78.75 94 ALA A CA 1
ATOM 749 C C . ALA A 1 94 ? 6.733 -8.424 -14.573 1.00 78.75 94 ALA A C 1
ATOM 751 O O . ALA A 1 94 ? 7.344 -9.362 -15.085 1.00 78.75 94 ALA A O 1
ATOM 752 N N . PHE A 1 95 ? 5.912 -7.633 -15.270 1.00 76.56 95 PHE A N 1
ATOM 753 C CA . PHE A 1 95 ? 5.662 -7.795 -16.703 1.00 76.56 95 PHE A CA 1
ATOM 754 C C . PHE A 1 95 ? 6.937 -7.633 -17.532 1.00 76.56 95 PHE A C 1
ATOM 756 O O . PHE A 1 95 ? 7.218 -8.473 -18.385 1.00 76.56 95 PHE A O 1
ATOM 763 N N . ASN A 1 96 ? 7.740 -6.605 -17.255 1.00 77.00 96 ASN A N 1
ATOM 764 C CA . ASN A 1 96 ? 8.997 -6.384 -17.962 1.00 77.00 96 ASN A CA 1
ATOM 765 C C . ASN A 1 96 ? 9.960 -7.578 -17.805 1.00 77.00 96 ASN A C 1
ATOM 767 O O . ASN A 1 96 ? 10.510 -8.040 -18.803 1.00 77.00 96 ASN A O 1
ATOM 771 N N . LYS A 1 97 ? 10.070 -8.148 -16.597 1.00 75.19 97 LYS A N 1
ATOM 772 C CA . LYS A 1 97 ? 10.908 -9.327 -16.323 1.00 75.19 97 LYS A CA 1
ATOM 773 C C . LYS A 1 97 ? 10.426 -10.609 -17.001 1.00 75.19 97 LYS A C 1
ATOM 775 O O . LYS A 1 97 ? 11.253 -11.409 -17.424 1.00 75.19 97 LYS A O 1
ATOM 780 N N . ILE A 1 98 ? 9.113 -10.832 -17.068 1.00 76.50 98 ILE A N 1
ATOM 781 C CA . ILE A 1 98 ? 8.543 -12.051 -17.665 1.00 76.50 98 ILE A CA 1
ATOM 782 C C . ILE A 1 98 ? 8.638 -11.993 -19.193 1.00 76.50 98 ILE A C 1
ATOM 784 O O . ILE A 1 98 ? 9.037 -12.967 -19.826 1.00 76.50 98 ILE A O 1
ATOM 788 N N . PHE A 1 99 ? 8.301 -10.846 -19.785 1.00 71.94 99 PHE A N 1
ATOM 789 C CA . PHE A 1 99 ? 8.214 -10.687 -21.238 1.00 71.94 99 PHE A CA 1
ATOM 790 C C . PHE A 1 99 ? 9.495 -10.140 -21.885 1.00 71.94 99 PHE A C 1
ATOM 792 O O . PHE A 1 99 ? 9.537 -10.032 -23.106 1.00 71.94 99 PHE A O 1
ATOM 799 N N . ASN A 1 100 ? 10.529 -9.807 -21.098 1.00 68.31 100 ASN A N 1
ATOM 800 C CA . ASN A 1 100 ? 11.774 -9.174 -21.557 1.00 68.31 100 ASN A CA 1
ATOM 801 C C . ASN A 1 100 ? 11.494 -8.028 -22.546 1.00 68.31 100 ASN A C 1
ATOM 803 O O . ASN A 1 100 ? 11.999 -7.987 -23.667 1.00 68.31 100 ASN A O 1
ATOM 807 N N . LEU A 1 101 ? 10.645 -7.084 -22.130 1.00 63.59 101 LEU A N 1
ATOM 808 C CA . LEU A 1 101 ? 10.184 -5.989 -22.996 1.00 63.59 101 LEU A CA 1
ATOM 809 C C . LEU A 1 101 ? 11.337 -5.094 -23.489 1.00 63.59 101 LEU A C 1
ATOM 811 O O . LEU A 1 101 ? 11.200 -4.425 -24.509 1.00 63.59 101 LEU A O 1
ATOM 815 N N . GLU A 1 102 ? 12.478 -5.124 -22.798 1.00 59.03 102 GLU A N 1
ATOM 816 C CA . GLU A 1 102 ? 13.734 -4.483 -23.198 1.00 59.03 102 GLU A CA 1
ATOM 817 C C . GLU A 1 102 ? 14.242 -4.999 -24.556 1.00 59.03 102 GLU A C 1
ATOM 819 O O . GLU A 1 102 ? 14.603 -4.206 -25.426 1.00 59.03 102 GLU A O 1
ATOM 824 N N . THR A 1 103 ? 14.215 -6.318 -24.777 1.00 56.91 103 THR A N 1
ATOM 825 C CA . THR A 1 103 ? 14.669 -6.946 -26.028 1.00 56.91 103 THR A CA 1
ATOM 826 C C . THR A 1 103 ? 13.562 -7.046 -27.071 1.00 56.91 103 THR A C 1
ATOM 828 O O . THR A 1 103 ? 13.853 -6.948 -28.260 1.00 56.91 103 THR A O 1
ATOM 831 N N . ALA A 1 104 ? 12.298 -7.184 -26.655 1.00 58.78 104 ALA A N 1
ATOM 832 C CA . ALA A 1 104 ? 11.162 -7.278 -27.577 1.00 58.78 104 ALA A CA 1
ATOM 833 C C . ALA A 1 104 ? 10.829 -5.947 -28.282 1.00 58.78 104 ALA A C 1
ATOM 835 O O . ALA A 1 104 ? 10.388 -5.959 -29.428 1.00 58.78 104 ALA A O 1
ATOM 836 N N . PHE A 1 105 ? 11.045 -4.807 -27.614 1.00 59.81 105 PHE A N 1
ATOM 837 C CA . PHE A 1 105 ? 10.728 -3.481 -28.159 1.00 59.81 105 PHE A CA 1
ATOM 838 C C . PHE A 1 105 ? 11.965 -2.617 -28.475 1.00 59.81 105 PHE A C 1
ATOM 840 O O . PHE A 1 105 ? 11.821 -1.573 -29.104 1.00 59.81 105 PHE A O 1
ATOM 847 N N . GLY A 1 106 ? 13.181 -3.025 -28.081 1.00 58.97 106 GLY A N 1
ATOM 848 C CA . GLY A 1 106 ? 14.419 -2.283 -28.379 1.00 58.97 106 GLY A CA 1
ATOM 849 C C . GLY A 1 106 ? 14.518 -0.911 -27.694 1.00 58.97 106 GLY A C 1
ATOM 850 O O . GLY A 1 106 ? 15.244 -0.032 -28.157 1.00 58.97 106 GLY A O 1
ATOM 851 N N . LEU A 1 107 ? 13.767 -0.706 -26.608 1.00 63.00 107 LEU A N 1
ATOM 852 C CA . LEU A 1 107 ? 13.693 0.546 -25.854 1.00 63.00 107 LEU A CA 1
ATOM 853 C C . LEU A 1 107 ? 14.547 0.492 -24.579 1.00 63.00 107 LEU A C 1
ATOM 855 O O . LEU A 1 107 ? 14.688 -0.549 -23.944 1.00 63.00 107 LEU A O 1
ATOM 859 N N . SER A 1 108 ? 15.064 1.653 -24.161 1.00 69.69 108 SER A N 1
ATOM 860 C CA . SER A 1 108 ? 15.756 1.817 -22.875 1.00 69.69 108 SER A CA 1
ATOM 861 C C . SER A 1 108 ? 14.856 1.413 -21.695 1.00 69.69 108 SER A C 1
ATOM 863 O O . SER A 1 108 ? 13.656 1.705 -21.699 1.00 69.69 108 SER A O 1
ATOM 865 N N . TYR A 1 109 ? 15.445 0.793 -20.664 1.00 66.25 109 TYR A N 1
ATOM 866 C CA . TYR A 1 109 ? 14.777 0.264 -19.462 1.00 66.25 109 TYR A CA 1
ATOM 867 C C . TYR A 1 109 ? 13.725 1.220 -18.868 1.00 66.25 109 TYR A C 1
ATOM 869 O O . TYR A 1 109 ? 12.604 0.818 -18.554 1.00 66.25 109 TYR A O 1
ATOM 877 N N . GLY A 1 110 ? 14.045 2.518 -18.782 1.00 68.19 110 GLY A N 1
ATOM 878 C CA . GLY A 1 110 ? 13.133 3.531 -18.235 1.00 68.19 110 GLY A CA 1
ATOM 879 C C . GLY A 1 110 ? 11.902 3.812 -19.107 1.00 68.19 110 GLY A C 1
ATOM 880 O O . GLY A 1 110 ? 10.806 4.038 -18.589 1.00 68.19 110 GLY A O 1
ATOM 881 N N . ALA A 1 111 ? 12.049 3.746 -20.432 1.00 71.12 111 ALA A N 1
ATOM 882 C CA . ALA A 1 111 ? 10.940 3.941 -21.360 1.00 71.12 111 ALA A CA 1
ATOM 883 C C . ALA A 1 111 ? 10.005 2.721 -21.359 1.00 71.12 111 ALA A C 1
ATOM 885 O O . ALA A 1 111 ? 8.788 2.885 -21.280 1.00 71.12 111 ALA A O 1
ATOM 886 N N . ALA A 1 112 ? 10.561 1.503 -21.353 1.00 70.31 112 ALA A N 1
ATOM 887 C CA . ALA A 1 112 ? 9.783 0.261 -21.329 1.00 70.31 112 ALA A CA 1
ATOM 888 C C . ALA A 1 112 ? 8.870 0.161 -20.093 1.00 70.31 112 ALA A C 1
ATOM 890 O O . ALA A 1 112 ? 7.700 -0.215 -20.208 1.00 70.31 112 ALA A O 1
ATOM 891 N N . ILE A 1 113 ? 9.370 0.551 -18.916 1.00 77.50 113 ILE A N 1
ATOM 892 C CA . ILE A 1 113 ? 8.566 0.574 -17.685 1.00 77.50 113 ILE A CA 1
ATOM 893 C C . ILE A 1 113 ? 7.452 1.617 -17.786 1.00 77.50 113 ILE A C 1
ATOM 895 O O . ILE A 1 113 ? 6.306 1.299 -17.485 1.00 77.50 113 ILE A O 1
ATOM 899 N N . THR A 1 114 ? 7.755 2.829 -18.256 1.00 77.75 114 THR A N 1
ATOM 900 C CA . THR A 1 114 ? 6.764 3.913 -18.367 1.00 77.75 114 THR A CA 1
ATOM 901 C C . THR A 1 114 ? 5.593 3.519 -19.270 1.00 77.75 114 THR A C 1
ATOM 903 O O . THR A 1 114 ? 4.437 3.654 -18.871 1.00 77.75 114 THR A O 1
ATOM 906 N N . TYR A 1 115 ? 5.870 2.952 -20.449 1.00 79.56 115 TYR A N 1
ATOM 907 C CA . TYR A 1 115 ? 4.819 2.473 -21.353 1.00 79.56 115 TYR A CA 1
ATOM 908 C C . TYR A 1 115 ? 3.995 1.334 -20.746 1.00 79.56 115 TYR A C 1
ATOM 910 O O . TYR A 1 115 ? 2.772 1.321 -20.877 1.00 79.56 115 TYR A O 1
ATOM 918 N N . THR A 1 116 ? 4.642 0.408 -20.034 1.00 79.69 116 THR A N 1
ATOM 919 C CA . THR A 1 116 ? 3.951 -0.718 -19.390 1.00 79.69 116 THR A CA 1
ATOM 920 C C . THR A 1 116 ? 3.062 -0.243 -18.237 1.00 79.69 116 THR A C 1
ATOM 922 O O . THR A 1 116 ? 1.927 -0.699 -18.114 1.00 79.69 116 THR A O 1
ATOM 925 N N . VAL A 1 117 ? 3.523 0.721 -17.431 1.00 83.00 117 VAL A N 1
ATOM 926 C CA . VAL A 1 117 ? 2.716 1.353 -16.374 1.00 83.00 117 VAL A CA 1
ATOM 927 C C . VAL A 1 117 ? 1.484 2.029 -16.971 1.00 83.00 117 VAL A C 1
ATOM 929 O O . VAL A 1 117 ? 0.385 1.816 -16.466 1.00 83.00 117 VAL A O 1
ATOM 932 N N . ILE A 1 118 ? 1.637 2.798 -18.056 1.00 84.31 118 ILE A N 1
ATOM 933 C CA . ILE A 1 118 ? 0.508 3.469 -18.721 1.00 84.31 118 ILE A CA 1
ATOM 934 C C . ILE A 1 118 ? -0.487 2.436 -19.264 1.00 84.31 118 ILE A C 1
ATOM 936 O O . ILE A 1 118 ? -1.688 2.581 -19.051 1.00 84.31 118 ILE A O 1
ATOM 940 N N . ALA A 1 119 ? -0.010 1.367 -19.907 1.00 83.50 119 ALA A N 1
ATOM 941 C CA . ALA A 1 119 ? -0.875 0.308 -20.423 1.00 83.50 119 ALA A CA 1
ATOM 942 C C . ALA A 1 119 ? -1.684 -0.376 -19.304 1.00 83.50 119 ALA A C 1
ATOM 944 O O . ALA A 1 119 ? -2.905 -0.501 -19.415 1.00 83.50 119 ALA A O 1
ATOM 945 N N . ILE A 1 120 ? -1.031 -0.758 -18.199 1.00 84.44 120 ILE A N 1
ATOM 946 C CA . ILE A 1 120 ? -1.701 -1.373 -17.042 1.00 84.44 120 ILE A CA 1
ATOM 947 C C . ILE A 1 120 ? -2.660 -0.373 -16.378 1.00 84.44 120 ILE A C 1
ATOM 949 O O . ILE A 1 120 ? -3.761 -0.757 -15.993 1.00 84.44 120 ILE A O 1
ATOM 953 N N . ALA A 1 121 ? -2.291 0.907 -16.284 1.00 84.50 121 ALA A N 1
ATOM 954 C CA . ALA A 1 121 ? -3.147 1.948 -15.720 1.00 84.50 121 ALA A CA 1
ATOM 955 C C . ALA A 1 121 ? -4.412 2.178 -16.559 1.00 84.50 121 ALA A C 1
ATOM 957 O O . ALA A 1 121 ? -5.492 2.314 -15.991 1.00 84.50 121 ALA A O 1
ATOM 958 N N . VAL A 1 122 ? -4.313 2.170 -17.893 1.00 86.50 122 VAL A N 1
ATOM 959 C CA . VAL A 1 122 ? -5.473 2.302 -18.793 1.00 86.50 122 VAL A CA 1
ATOM 960 C C . VAL A 1 122 ? -6.408 1.102 -18.653 1.00 86.50 122 VAL A C 1
ATOM 962 O O . VAL A 1 122 ? -7.611 1.282 -18.463 1.00 86.50 122 VAL A O 1
ATOM 965 N N . VAL A 1 123 ? -5.869 -0.120 -18.679 1.00 85.69 123 VAL A N 1
ATOM 966 C CA . VAL A 1 123 ? -6.669 -1.341 -18.479 1.00 85.69 123 VAL A CA 1
ATOM 967 C C . VAL A 1 123 ? -7.310 -1.348 -17.087 1.00 85.69 123 VAL A C 1
ATOM 969 O O . VAL A 1 123 ? -8.497 -1.645 -16.952 1.00 85.69 123 VAL A O 1
ATOM 972 N N . GLY A 1 124 ? -6.555 -0.952 -16.060 1.00 81.31 124 GLY A N 1
ATOM 973 C CA . GLY A 1 124 ? -7.034 -0.821 -14.687 1.00 81.31 124 GLY A CA 1
ATOM 974 C C . GLY A 1 124 ? -8.133 0.231 -14.536 1.00 81.31 124 GLY A C 1
ATOM 975 O O . GLY A 1 124 ? -9.120 -0.027 -13.856 1.00 81.31 124 GLY A O 1
ATOM 976 N N . ALA A 1 125 ? -8.018 1.379 -15.207 1.00 82.94 125 ALA A N 1
ATOM 977 C CA . ALA A 1 125 ? -9.037 2.426 -15.202 1.00 82.94 125 ALA A CA 1
ATOM 978 C C . ALA A 1 125 ? -10.336 1.958 -15.872 1.00 82.94 125 ALA A C 1
ATOM 980 O O . ALA A 1 125 ? -11.415 2.165 -15.321 1.00 82.94 125 ALA A O 1
ATOM 981 N N . ILE A 1 126 ? -10.240 1.264 -17.012 1.00 85.00 126 ILE A N 1
ATOM 982 C CA . ILE A 1 126 ? -11.403 0.654 -17.673 1.00 85.00 126 ILE A CA 1
ATOM 983 C C . ILE A 1 126 ? -12.070 -0.347 -16.719 1.00 85.00 126 ILE A C 1
ATOM 985 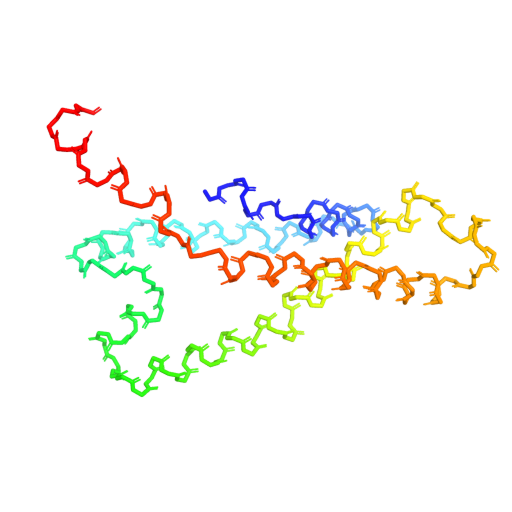O O . ILE A 1 126 ? -13.272 -0.252 -16.470 1.00 85.00 126 ILE A O 1
ATOM 989 N N . TYR A 1 127 ? -11.295 -1.254 -16.117 1.00 80.12 127 TYR A N 1
ATOM 990 C CA . TYR A 1 127 ? -11.818 -2.233 -15.161 1.00 80.12 127 TYR A CA 1
ATOM 991 C C . TYR A 1 127 ? -12.452 -1.579 -13.922 1.00 80.12 127 TYR A C 1
ATOM 993 O O . TYR A 1 127 ? -13.501 -2.027 -13.453 1.00 80.12 127 TYR A O 1
ATOM 1001 N N . ALA A 1 128 ? -11.858 -0.500 -13.410 1.00 78.31 128 ALA A N 1
ATOM 1002 C CA . ALA A 1 128 ? -12.382 0.251 -12.274 1.00 78.31 128 ALA A CA 1
ATOM 1003 C C . ALA A 1 128 ? -13.729 0.913 -12.595 1.00 78.31 128 ALA A C 1
ATOM 1005 O O . ALA A 1 128 ? -14.627 0.886 -11.756 1.00 78.31 128 ALA A O 1
ATOM 1006 N N . ILE A 1 129 ? -13.907 1.443 -13.809 1.00 81.31 129 ILE A N 1
ATOM 1007 C CA . ILE A 1 129 ? -15.187 2.011 -14.259 1.00 81.31 129 ILE A CA 1
ATOM 1008 C C . ILE A 1 129 ? -16.258 0.915 -14.341 1.00 81.31 129 ILE A C 1
ATOM 1010 O O . ILE A 1 129 ? -17.355 1.092 -13.812 1.00 81.31 129 ILE A O 1
ATOM 1014 N N . PHE A 1 130 ? -15.937 -0.239 -14.936 1.00 75.69 130 PHE A N 1
ATOM 1015 C CA . PHE A 1 130 ? -16.874 -1.368 -15.021 1.00 75.69 130 PHE A CA 1
ATOM 1016 C C . PHE A 1 130 ? -17.231 -1.950 -13.644 1.00 75.69 130 PHE A C 1
ATOM 1018 O O . PHE A 1 130 ? -18.385 -2.297 -13.404 1.00 75.69 130 PHE A O 1
ATOM 1025 N N . THR A 1 131 ? -16.269 -2.009 -12.722 1.00 69.00 131 THR A N 1
ATOM 1026 C CA . THR A 1 131 ? -16.487 -2.487 -11.347 1.00 69.00 131 THR A CA 1
ATOM 1027 C C . THR A 1 131 ? -17.265 -1.473 -10.504 1.00 69.00 131 THR A C 1
ATOM 1029 O O . THR A 1 131 ? -18.117 -1.864 -9.715 1.00 69.00 131 THR A O 1
ATOM 1032 N N . GLY A 1 132 ? -17.007 -0.173 -10.672 1.00 63.28 132 GLY A N 1
ATOM 1033 C CA . GLY A 1 132 ? -17.667 0.890 -9.910 1.00 63.28 132 GLY A CA 1
ATOM 1034 C C . GLY A 1 132 ? -19.100 1.181 -10.358 1.00 63.28 132 GLY A C 1
ATOM 1035 O O . GLY A 1 132 ? -19.913 1.614 -9.544 1.00 63.28 132 GLY A O 1
ATOM 1036 N N . LEU A 1 133 ? -19.424 0.929 -11.632 1.00 55.66 133 LEU A N 1
ATOM 1037 C CA . LEU A 1 133 ? -20.775 1.108 -12.168 1.00 55.66 133 LEU A CA 1
ATOM 1038 C C . LEU A 1 133 ? -21.636 -0.156 -12.065 1.00 55.66 133 LEU A C 1
ATOM 1040 O O . LEU A 1 133 ? -22.845 -0.048 -12.223 1.00 55.66 133 LEU A O 1
ATOM 1044 N N . MET A 1 134 ? -21.052 -1.331 -11.801 1.00 45.28 134 MET A N 1
ATOM 1045 C CA . MET A 1 134 ? -21.782 -2.530 -11.386 1.00 45.28 134 MET A CA 1
ATOM 1046 C C . MET A 1 134 ? -22.270 -2.297 -9.952 1.00 45.28 134 MET A C 1
ATOM 1048 O O . MET A 1 134 ? -21.493 -2.454 -9.008 1.00 45.28 134 MET A O 1
ATOM 1052 N N . PRO A 1 135 ? -23.544 -1.936 -9.725 1.00 48.47 135 PRO A N 1
ATOM 1053 C CA . PRO A 1 135 ? -24.058 -1.905 -8.378 1.00 48.47 135 PRO A CA 1
ATOM 1054 C C . PRO A 1 135 ? -24.148 -3.366 -7.941 1.00 48.47 135 PRO A C 1
ATOM 1056 O O . PRO A 1 135 ? -24.562 -4.250 -8.695 1.00 48.47 135 PRO A O 1
ATOM 1059 N N . SER A 1 136 ? -23.830 -3.614 -6.687 1.00 54.81 136 SER A N 1
ATOM 1060 C CA . SER A 1 136 ? -24.055 -4.838 -5.916 1.00 54.81 136 SER A CA 1
ATOM 1061 C C . SER A 1 136 ? -25.532 -5.309 -5.867 1.00 54.81 136 SER A C 1
ATOM 1063 O O . SER A 1 136 ? -25.911 -6.123 -5.024 1.00 54.81 136 SER A O 1
ATOM 1065 N N . SER A 1 137 ? -26.385 -4.856 -6.791 1.00 48.22 137 SER A N 1
ATOM 1066 C CA . SER A 1 137 ? -27.823 -5.108 -6.862 1.00 48.22 137 SER A CA 1
ATOM 1067 C C . SER A 1 137 ? -28.210 -6.492 -7.379 1.00 48.22 137 SER A C 1
ATOM 1069 O O . SER A 1 137 ? -29.339 -6.897 -7.148 1.00 48.22 137 SER A O 1
ATOM 1071 N N . HIS A 1 138 ? -27.320 -7.255 -8.021 1.00 40.84 138 HIS A N 1
ATOM 1072 C CA . HIS A 1 138 ? -27.666 -8.611 -8.487 1.00 40.84 138 HIS A CA 1
ATOM 1073 C C . HIS A 1 138 ? -27.171 -9.741 -7.568 1.00 40.84 138 HIS A C 1
ATOM 1075 O O . HIS A 1 138 ? -27.564 -10.891 -7.756 1.00 40.84 138 HIS A O 1
ATOM 1081 N N . GLY A 1 139 ? -26.351 -9.430 -6.554 1.00 42.81 139 GLY A N 1
ATOM 1082 C CA . GLY A 1 139 ? -25.780 -10.424 -5.633 1.00 42.81 139 GLY A CA 1
ATOM 1083 C C . GLY A 1 139 ? -26.281 -10.342 -4.189 1.00 42.81 139 GLY A C 1
ATOM 1084 O O . GLY A 1 139 ? -26.342 -11.368 -3.516 1.00 42.81 139 GLY A O 1
ATOM 1085 N N . ILE A 1 140 ? -26.678 -9.159 -3.702 1.00 48.31 140 ILE A N 1
ATOM 1086 C CA . ILE A 1 140 ? -27.054 -8.988 -2.284 1.00 48.31 140 ILE A CA 1
ATOM 1087 C C . ILE A 1 140 ? -28.553 -9.252 -2.041 1.00 48.31 140 ILE A C 1
ATOM 1089 O O . ILE A 1 140 ? -28.919 -9.745 -0.979 1.00 48.31 140 ILE A O 1
ATOM 1093 N N . ILE A 1 141 ? -29.424 -9.064 -3.040 1.00 49.75 141 ILE A N 1
ATOM 1094 C CA . ILE A 1 141 ? -30.876 -9.313 -2.897 1.00 49.75 141 ILE A CA 1
ATOM 1095 C C . ILE A 1 141 ? -31.302 -10.782 -3.067 1.00 49.75 141 ILE A C 1
ATOM 1097 O O . ILE A 1 141 ? -32.460 -11.099 -2.832 1.00 49.75 141 ILE A O 1
ATOM 1101 N N . LYS A 1 142 ? -30.400 -11.700 -3.449 1.00 42.34 142 LYS A N 1
ATOM 1102 C CA . LYS A 1 142 ? -30.714 -13.145 -3.515 1.00 42.34 142 LYS A CA 1
ATOM 1103 C C . LYS A 1 142 ? -30.216 -13.957 -2.321 1.00 42.34 142 LYS A C 1
ATOM 1105 O O . LYS A 1 142 ? -30.693 -15.069 -2.128 1.00 42.34 142 LYS A O 1
ATOM 1110 N N . ASN A 1 143 ? -29.291 -13.419 -1.524 1.00 41.66 143 ASN A N 1
ATOM 1111 C CA . ASN A 1 143 ? -28.694 -14.144 -0.396 1.00 41.66 143 ASN A CA 1
ATOM 1112 C C . ASN A 1 143 ? -29.164 -13.641 0.984 1.00 41.66 143 ASN A C 1
ATOM 1114 O O . ASN A 1 143 ? -28.722 -14.145 2.008 1.00 41.66 143 ASN A O 1
ATOM 1118 N N . GLY A 1 144 ? -30.074 -12.660 1.017 1.00 40.22 144 GLY A N 1
ATOM 1119 C CA . GLY A 1 144 ? -30.714 -12.156 2.238 1.00 40.22 144 GLY A CA 1
ATOM 1120 C C . GLY A 1 144 ? -32.029 -12.850 2.619 1.00 40.22 144 GLY A C 1
ATOM 1121 O O . GLY A 1 144 ? -32.578 -12.538 3.666 1.00 40.22 144 GLY A O 1
ATOM 1122 N N . GLU A 1 145 ? -32.534 -13.791 1.807 1.00 42.72 145 GLU A N 1
ATOM 1123 C CA . GLU A 1 145 ? -33.846 -14.439 2.026 1.00 42.72 145 GLU A CA 1
ATOM 1124 C C . GLU A 1 145 ? -33.772 -15.974 2.207 1.00 42.72 145 GLU A C 1
ATOM 1126 O O . GLU A 1 145 ? -34.799 -16.638 2.296 1.00 42.72 145 GLU A O 1
ATOM 1131 N N . LYS A 1 146 ? -32.569 -16.572 2.288 1.00 39.03 146 LYS A N 1
ATOM 1132 C CA . LYS A 1 146 ? -32.386 -18.033 2.481 1.00 39.03 146 LYS A CA 1
ATOM 1133 C C . LYS A 1 146 ? -31.284 -18.441 3.477 1.00 39.03 146 LYS A C 1
ATOM 1135 O O . LYS A 1 146 ? -30.647 -19.469 3.291 1.00 39.03 146 LYS A O 1
ATOM 1140 N N . GLY A 1 147 ? -31.052 -17.659 4.532 1.00 37.84 147 GLY A N 1
ATOM 1141 C CA . GLY A 1 147 ? -30.005 -17.966 5.524 1.00 37.84 147 GLY A CA 1
ATOM 1142 C C . GLY A 1 147 ? -30.392 -17.773 6.990 1.00 37.84 147 GLY A C 1
ATOM 1143 O O . GLY A 1 147 ? -29.519 -17.785 7.850 1.00 37.84 147 GLY A O 1
ATOM 1144 N N . GLY A 1 148 ? -31.678 -17.574 7.290 1.00 38.41 148 GLY A N 1
ATOM 1145 C CA . GLY A 1 148 ? -32.184 -17.857 8.630 1.00 38.41 148 GLY A CA 1
ATOM 1146 C C . GLY A 1 148 ? -32.339 -19.369 8.791 1.00 38.41 148 GLY A C 1
ATOM 1147 O O . GLY A 1 148 ? -32.792 -20.008 7.848 1.00 38.41 148 GLY A O 1
ATOM 1148 N N . ILE A 1 149 ? -32.007 -19.863 9.989 1.00 41.28 149 ILE A N 1
ATOM 1149 C CA . ILE A 1 149 ? -32.149 -21.219 10.564 1.00 41.28 149 ILE A CA 1
ATOM 1150 C C . ILE A 1 149 ? -31.196 -22.340 10.081 1.00 41.28 149 ILE A C 1
ATOM 1152 O O . ILE A 1 149 ? -31.329 -22.863 8.983 1.00 41.28 149 ILE A O 1
ATOM 1156 N N . GLY A 1 150 ? -30.324 -22.778 11.009 1.00 34.56 150 GLY A N 1
ATOM 1157 C CA . GLY A 1 150 ? -29.470 -23.981 10.946 1.00 34.56 150 GLY A CA 1
ATOM 1158 C C . GLY A 1 150 ? -28.123 -23.724 10.257 1.00 34.56 150 GLY A C 1
ATOM 1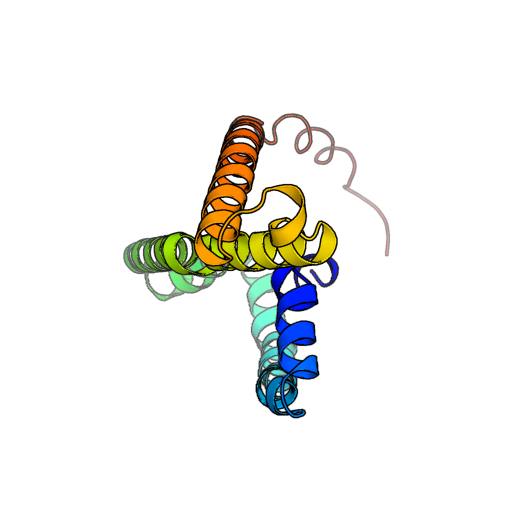159 O O . GLY A 1 150 ? -28.094 -23.112 9.205 1.00 34.56 150 GLY A O 1
ATOM 1160 N N . GLU A 1 151 ? -26.949 -24.097 10.752 1.00 34.47 151 GLU A N 1
ATOM 1161 C CA . GLU A 1 151 ? -26.532 -25.102 11.724 1.00 34.47 151 GLU A CA 1
ATOM 1162 C C . GLU A 1 151 ? -25.077 -24.768 12.145 1.00 34.47 151 GLU A C 1
ATOM 1164 O O . GLU A 1 151 ? -24.329 -24.227 11.335 1.00 34.47 151 GLU A O 1
ATOM 1169 N N . ILE A 1 152 ? -24.758 -25.049 13.420 1.00 38.81 152 ILE A N 1
ATOM 1170 C CA . ILE A 1 152 ? -23.440 -25.337 14.048 1.00 38.81 152 ILE A CA 1
ATOM 1171 C C . ILE A 1 152 ? -22.134 -24.889 13.366 1.00 38.81 152 ILE A C 1
ATOM 1173 O O . ILE A 1 152 ? -21.769 -25.437 12.306 1.00 38.81 152 ILE A O 1
#

Foldseek 3Di:
DVVVVCPLCCVQVVVVCVVVDPPCSVVVVVVVVVVVVVCVPPVVVVCVVVVDPDPLSVVCVPPNPVSSVVVVVVVVVCCVPPVVVSSLQSVLVVCCVVVVQCVVVVDDPVVSSVVSSVVVVVVVVVVCVVVVPPPCVVPPVVPPPPPPDDDD

pLDDT: mean 70.25, std 15.09, range [30.11, 91.12]